Protein AF-A0A7W0LM47-F1 (afdb_monomer_lite)

Foldseek 3Di:
DAFPVGDDDDDDDDPPDWDADPPPRTTDDDPDDDDDDPPDPPPDDLDPVQWDFDPPDPRDTDGLPDQAGPPPRDGDDHDDD

Secondary structure (DSSP, 8-state):
-B-TT--B------TTPPPB-TTT-PBPB----PSSPSS-S---SS-GGGEEE-TTTT--EEETT-SB-TTT-PBPPPPP-

Structure (mmCIF, N/CA/C/O backbone):
data_AF-A0A7W0LM47-F1
#
_entry.id   AF-A0A7W0LM47-F1
#
loop_
_atom_site.group_PDB
_atom_site.id
_atom_site.type_symbol
_atom_site.label_atom_id
_atom_site.label_alt_id
_atom_site.label_comp_id
_atom_site.label_asym_id
_atom_site.label_entity_id
_atom_site.label_seq_id
_atom_site.pdbx_PDB_ins_code
_atom_site.Cartn_x
_atom_site.Cartn_y
_atom_site.Cartn_z
_atom_site.occupancy
_atom_site.B_iso_or_equiv
_atom_site.auth_seq_id
_atom_site.auth_comp_id
_atom_site.auth_asym_id
_atom_site.auth_atom_id
_atom_site.pdbx_PDB_model_num
ATOM 1 N N . MET A 1 1 ? -4.376 -1.259 10.506 1.00 92.44 1 MET A N 1
ATOM 2 C CA . MET A 1 1 ? -5.101 -0.662 11.647 1.00 92.44 1 MET A CA 1
ATOM 3 C C . MET A 1 1 ? -4.376 -1.049 12.921 1.00 92.44 1 MET A C 1
ATOM 5 O O . MET A 1 1 ? -3.800 -2.130 12.933 1.00 92.44 1 MET A O 1
ATOM 9 N N . ARG A 1 2 ? -4.374 -0.187 13.942 1.00 93.69 2 ARG A N 1
ATOM 10 C CA . ARG A 1 2 ? -3.636 -0.398 15.197 1.00 93.69 2 ARG A CA 1
ATOM 11 C C . ARG A 1 2 ? -4.495 -0.019 16.406 1.00 93.69 2 ARG A C 1
ATOM 13 O O . ARG A 1 2 ? -5.214 0.978 16.329 1.00 93.69 2 ARG A O 1
ATOM 20 N N . SER A 1 3 ? -4.460 -0.821 17.470 1.00 94.50 3 SER A N 1
ATOM 21 C CA . SER A 1 3 ? -5.105 -0.511 18.757 1.00 94.50 3 SER A CA 1
ATOM 22 C C . SER A 1 3 ? -4.142 0.244 19.686 1.00 94.50 3 SER A C 1
ATOM 24 O O . SER A 1 3 ? -2.946 0.346 19.406 1.00 94.50 3 SER A O 1
ATOM 26 N N . ARG A 1 4 ? -4.637 0.782 20.809 1.00 92.75 4 ARG A N 1
ATOM 27 C CA . ARG A 1 4 ? -3.776 1.465 21.798 1.00 92.75 4 ARG A CA 1
ATOM 28 C C . ARG A 1 4 ? -2.800 0.510 22.477 1.00 92.75 4 ARG A C 1
ATOM 30 O O . ARG A 1 4 ? -1.681 0.911 22.779 1.00 92.75 4 ARG A O 1
ATOM 37 N N . SER A 1 5 ? -3.207 -0.742 22.654 1.00 92.88 5 SER A N 1
ATOM 38 C CA . SER A 1 5 ? -2.377 -1.829 23.177 1.00 92.88 5 SER A CA 1
ATOM 39 C C . SER A 1 5 ? -1.434 -2.459 22.138 1.00 92.88 5 SER A C 1
ATOM 41 O O . SER A 1 5 ? -0.991 -3.591 22.313 1.00 92.88 5 SER A O 1
ATOM 43 N N . ASP A 1 6 ? -1.129 -1.744 21.053 1.00 91.69 6 ASP A N 1
ATOM 44 C CA . ASP A 1 6 ? -0.154 -2.140 20.030 1.00 91.69 6 ASP A CA 1
ATOM 45 C C . ASP A 1 6 ? -0.474 -3.441 19.269 1.00 91.69 6 ASP A C 1
ATOM 47 O O . ASP A 1 6 ? 0.405 -4.168 18.808 1.00 91.69 6 ASP A O 1
ATOM 51 N N . ARG A 1 7 ? -1.763 -3.754 19.122 1.00 92.69 7 ARG A N 1
ATOM 52 C CA . ARG A 1 7 ? -2.213 -4.839 18.243 1.00 92.69 7 ARG A CA 1
ATOM 53 C C . ARG A 1 7 ? -2.435 -4.300 16.842 1.00 92.69 7 ARG A C 1
ATOM 55 O O . ARG A 1 7 ? -3.066 -3.254 16.682 1.00 92.69 7 ARG A O 1
ATOM 62 N N . GLU A 1 8 ? -1.968 -5.025 15.829 1.00 93.56 8 GLU A N 1
ATOM 63 C CA . GLU A 1 8 ? -2.057 -4.610 14.426 1.00 93.56 8 GLU A CA 1
ATOM 64 C C . GLU A 1 8 ? -2.819 -5.610 13.552 1.00 93.56 8 GLU A C 1
ATOM 66 O O . GLU A 1 8 ? -2.749 -6.824 13.739 1.00 93.56 8 GLU A O 1
ATOM 71 N N . LEU A 1 9 ? -3.547 -5.081 12.565 1.00 91.44 9 LEU A N 1
ATOM 72 C CA . LEU A 1 9 ? -4.299 -5.866 11.586 1.00 91.44 9 LEU A CA 1
ATOM 73 C C . LEU A 1 9 ? -4.329 -5.166 10.220 1.00 91.44 9 LEU A C 1
ATOM 75 O O . LEU A 1 9 ? -4.603 -3.963 10.134 1.00 91.44 9 LEU A O 1
ATOM 79 N N . ILE A 1 10 ? -4.107 -5.923 9.144 1.00 90.94 10 ILE A N 1
ATOM 80 C CA . ILE A 1 10 ? -4.261 -5.463 7.756 1.00 90.94 10 ILE A CA 1
ATOM 81 C C . ILE A 1 10 ? -5.519 -6.103 7.170 1.00 90.94 10 ILE A C 1
ATOM 83 O O . ILE A 1 10 ? -5.637 -7.325 7.122 1.00 90.94 10 ILE A O 1
ATOM 87 N N . ARG A 1 11 ? -6.471 -5.269 6.743 1.00 89.44 11 ARG A N 1
ATOM 88 C CA . ARG A 1 11 ? -7.722 -5.692 6.107 1.00 89.44 11 ARG A CA 1
ATOM 89 C C . ARG A 1 11 ? -8.321 -4.540 5.308 1.00 89.44 11 ARG A C 1
ATOM 91 O O . ARG A 1 11 ? -8.026 -3.377 5.584 1.00 89.44 11 ARG A O 1
ATOM 98 N N . GLU A 1 12 ? -9.193 -4.870 4.366 1.00 88.62 12 GLU A N 1
ATOM 99 C CA . GLU A 1 12 ? -10.143 -3.921 3.792 1.00 88.62 12 GLU A CA 1
ATOM 100 C C . GLU A 1 12 ? -11.037 -3.298 4.872 1.00 88.62 12 GLU A C 1
ATOM 102 O O . GLU A 1 12 ? -11.466 -3.967 5.816 1.00 88.62 12 GLU A O 1
ATOM 107 N N . VAL A 1 13 ? -11.302 -2.001 4.721 1.00 89.56 13 VAL A N 1
ATOM 108 C CA . VAL A 1 13 ? -12.051 -1.194 5.684 1.00 89.56 13 VAL A CA 1
ATOM 109 C C . VAL A 1 13 ? -13.307 -0.657 5.009 1.00 89.56 13 VAL A C 1
ATOM 111 O O . VAL A 1 13 ? -13.227 0.127 4.066 1.00 89.56 13 VAL A O 1
ATOM 114 N N . GLU A 1 14 ? -14.467 -1.054 5.520 1.00 91.50 14 GLU A N 1
ATOM 115 C CA . GLU A 1 14 ? -15.756 -0.435 5.196 1.00 91.50 14 GLU A CA 1
ATOM 116 C C . GLU A 1 14 ? -15.833 1.010 5.741 1.00 91.50 14 GLU A C 1
ATOM 118 O O . GLU A 1 14 ? -15.564 1.225 6.931 1.00 91.50 14 GLU A O 1
ATOM 123 N N . PRO A 1 15 ? -16.224 2.007 4.921 1.00 89.06 15 PRO A N 1
ATOM 124 C CA . PRO A 1 15 ? -16.400 3.385 5.375 1.00 89.06 15 PRO A CA 1
ATOM 125 C C . PRO A 1 15 ? -17.413 3.502 6.523 1.00 89.06 15 PRO A C 1
ATOM 127 O O . PRO A 1 15 ? -18.518 2.976 6.442 1.00 89.06 15 PRO A O 1
ATOM 130 N N . GLY A 1 16 ? -17.043 4.216 7.589 1.00 91.06 16 GLY A N 1
ATOM 131 C CA . GLY A 1 16 ? -17.918 4.478 8.741 1.00 91.06 16 GLY A CA 1
ATOM 132 C C . GLY A 1 16 ? -18.058 3.326 9.743 1.00 91.06 16 GLY A C 1
ATOM 133 O O . GLY A 1 16 ? -18.697 3.504 10.777 1.00 91.06 16 GLY A O 1
ATOM 134 N N . LYS A 1 17 ? -17.450 2.162 9.486 1.00 95.62 17 LYS A N 1
ATOM 135 C CA . LYS A 1 17 ? -17.467 1.029 10.416 1.00 95.62 17 LYS A CA 1
ATOM 136 C C . LYS A 1 17 ? -16.395 1.185 11.493 1.00 95.62 17 LYS A C 1
ATOM 138 O O . LYS A 1 17 ? -15.224 1.391 11.180 1.00 95.62 17 LYS A O 1
ATOM 143 N N . VAL A 1 18 ? -16.796 1.042 12.756 1.00 95.62 18 VAL A N 1
ATOM 144 C CA . VAL A 1 18 ? -15.874 0.968 13.897 1.00 95.62 18 VAL A CA 1
ATOM 145 C C . VAL A 1 18 ? -15.410 -0.477 14.052 1.00 95.62 18 VAL A C 1
ATOM 147 O O . VAL A 1 18 ? -16.226 -1.396 14.131 1.00 95.62 18 VAL 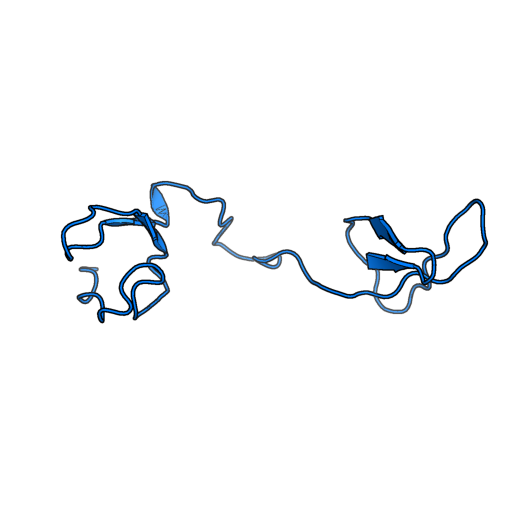A O 1
ATOM 150 N N . TYR A 1 19 ? -14.096 -0.680 14.070 1.00 95.25 19 TYR A N 1
ATOM 151 C CA . TYR A 1 19 ? -13.480 -1.988 14.279 1.00 95.25 19 TYR A CA 1
ATOM 152 C C . TYR A 1 19 ? -12.956 -2.054 15.703 1.00 95.25 19 TYR A C 1
ATOM 154 O O . TYR A 1 19 ? -12.279 -1.129 16.143 1.00 95.25 19 TYR A O 1
ATOM 162 N N . VAL A 1 20 ? -13.240 -3.152 16.397 1.00 96.38 20 VAL A N 1
ATOM 163 C CA . VAL A 1 20 ? -12.810 -3.367 17.780 1.00 96.38 20 VAL A CA 1
ATOM 164 C C . VAL A 1 20 ? -12.010 -4.655 17.908 1.00 96.38 20 VAL A C 1
ATOM 166 O O . VAL A 1 20 ? -12.272 -5.635 17.203 1.00 96.38 20 VAL A O 1
ATOM 169 N N . ASP A 1 21 ? -11.025 -4.649 18.797 1.00 94.44 21 ASP A N 1
ATOM 170 C CA . ASP A 1 21 ? -10.330 -5.853 19.231 1.00 94.44 21 ASP A CA 1
ATOM 171 C C . ASP A 1 21 ? -11.295 -6.757 20.000 1.00 94.44 21 ASP A C 1
ATOM 173 O O . ASP A 1 21 ? -12.032 -6.310 20.877 1.00 94.44 21 ASP A O 1
ATOM 177 N N . LYS A 1 22 ? -11.319 -8.042 19.641 1.00 92.25 22 LYS A N 1
ATOM 178 C CA . LYS A 1 22 ? -12.272 -9.002 20.207 1.00 92.25 22 LYS A CA 1
ATOM 179 C C . LYS A 1 22 ? -12.035 -9.254 21.698 1.00 92.25 22 LYS A C 1
ATOM 181 O O . LYS A 1 22 ? -12.999 -9.515 22.413 1.00 92.25 22 LYS A O 1
ATOM 186 N N . ASP A 1 23 ? -10.784 -9.227 22.146 1.00 93.06 23 ASP A N 1
ATOM 187 C CA . ASP A 1 23 ? -10.434 -9.600 23.514 1.00 93.06 23 ASP A CA 1
ATOM 188 C C . ASP A 1 23 ? -10.478 -8.390 24.452 1.00 93.06 23 ASP A C 1
ATOM 190 O O . ASP A 1 23 ? -10.919 -8.516 25.591 1.00 93.06 23 ASP A O 1
ATOM 194 N N . SER A 1 24 ? -10.020 -7.221 23.990 1.00 94.50 24 SER A N 1
ATOM 195 C CA . SER A 1 24 ? -9.943 -6.004 24.805 1.00 94.50 24 SER A CA 1
ATOM 196 C C . SER A 1 24 ? -11.111 -5.038 24.598 1.00 94.50 24 SER A C 1
ATOM 198 O O . SER A 1 24 ? -11.343 -4.181 25.449 1.00 94.50 24 SER A O 1
ATOM 200 N N . GLY A 1 25 ? -11.841 -5.142 23.484 1.00 95.69 25 GLY A N 1
ATOM 201 C CA . GLY A 1 25 ? -12.875 -4.180 23.093 1.00 95.69 25 GLY A CA 1
ATOM 202 C C . GLY A 1 25 ? -12.326 -2.832 22.611 1.00 95.69 25 GLY 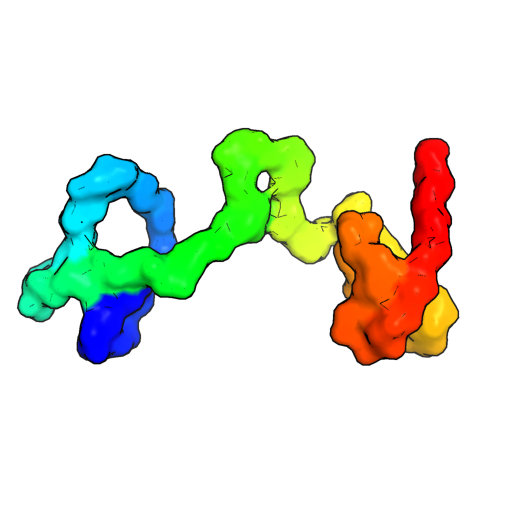A C 1
ATOM 203 O O . GLY A 1 25 ? -13.106 -1.920 22.344 1.00 95.69 25 GLY A O 1
ATOM 204 N N . GLU A 1 26 ? -11.004 -2.678 22.498 1.00 96.56 26 GLU A N 1
ATOM 205 C CA . GLU A 1 26 ? -10.382 -1.432 22.047 1.00 96.56 26 GLU A CA 1
ATOM 206 C C . GLU A 1 26 ? -10.704 -1.131 20.587 1.00 96.56 26 GLU A C 1
ATOM 208 O O . GLU A 1 26 ? -10.604 -2.004 19.725 1.00 96.56 26 GLU A O 1
ATOM 213 N N . GLU A 1 27 ? -10.992 0.133 20.287 1.00 96.94 27 GLU A N 1
ATOM 214 C CA . GLU A 1 27 ? -11.132 0.584 18.908 1.00 96.94 27 GLU A CA 1
ATOM 215 C C . GLU A 1 27 ? -9.789 0.550 18.170 1.00 96.94 27 GLU A C 1
ATOM 217 O O . GLU A 1 27 ? -8.759 1.049 18.635 1.00 96.94 27 GLU A O 1
ATOM 222 N N . PHE A 1 28 ? -9.825 -0.011 16.969 1.00 96.69 28 PHE A N 1
ATOM 223 C CA . PHE A 1 28 ? -8.737 0.047 16.014 1.00 96.69 28 PHE A CA 1
ATOM 224 C C . PHE A 1 28 ? -8.779 1.362 15.237 1.00 96.69 28 PHE A C 1
ATOM 226 O O . PHE A 1 28 ? -9.789 1.713 14.627 1.00 96.69 28 PHE A O 1
ATOM 233 N N . GLN A 1 29 ? -7.635 2.038 15.156 1.00 94.88 29 GLN A N 1
ATOM 234 C CA . GLN A 1 29 ? -7.459 3.209 14.307 1.00 94.88 29 GLN A CA 1
ATOM 235 C C . GLN A 1 29 ? -6.808 2.823 12.971 1.00 94.88 29 GLN A C 1
ATOM 237 O O . GLN A 1 29 ? -5.851 2.041 12.910 1.00 94.88 29 GLN A O 1
ATOM 242 N N . VAL A 1 30 ? -7.294 3.397 11.869 1.00 93.31 30 VAL A N 1
ATOM 243 C CA . VAL A 1 30 ? -6.612 3.308 10.571 1.00 93.31 30 VAL A CA 1
ATOM 244 C C . VAL A 1 30 ? -5.370 4.198 10.615 1.00 93.31 30 VAL A C 1
ATOM 246 O O . VAL A 1 30 ? -5.469 5.418 10.570 1.00 93.31 30 VAL A O 1
ATOM 249 N N . VAL A 1 31 ? -4.197 3.574 10.716 1.00 93.81 31 VAL A N 1
ATOM 250 C CA . VAL A 1 31 ? -2.893 4.263 10.793 1.00 93.81 31 VAL A CA 1
ATOM 251 C C . VAL A 1 31 ? -2.136 4.295 9.464 1.00 93.81 31 VAL A C 1
ATOM 253 O O . VAL A 1 31 ? -1.100 4.937 9.352 1.00 93.81 31 VAL A O 1
ATOM 256 N N . GLY A 1 32 ? -2.636 3.600 8.445 1.00 88.81 32 GLY A N 1
ATOM 257 C CA . GLY A 1 32 ? -1.976 3.492 7.151 1.00 88.81 32 GLY A CA 1
ATOM 258 C C . GLY A 1 32 ? -2.858 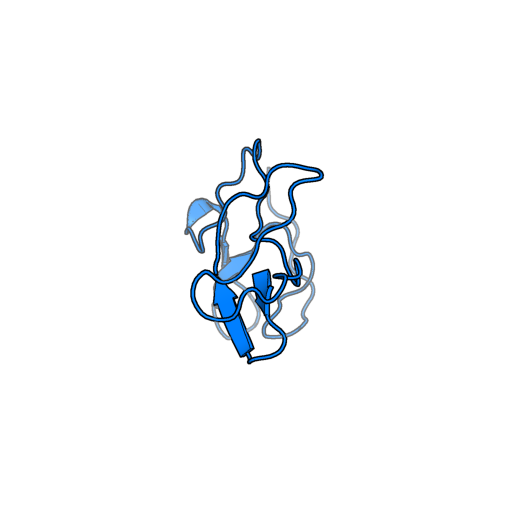2.801 6.125 1.00 88.81 32 GLY A C 1
ATOM 259 O O . GLY A 1 32 ? -3.915 2.255 6.456 1.00 88.81 32 GLY A O 1
ATOM 260 N N . LYS A 1 33 ? -2.411 2.835 4.871 1.00 84.00 33 LYS A N 1
ATOM 261 C CA . LYS A 1 33 ? -3.109 2.239 3.737 1.00 84.00 33 LYS A CA 1
ATOM 262 C C . LYS A 1 33 ? -2.115 1.470 2.882 1.00 84.00 33 LYS A C 1
ATOM 264 O O . LYS A 1 33 ? -1.040 1.987 2.590 1.00 84.00 33 LYS A O 1
ATOM 269 N N . VAL A 1 34 ? -2.483 0.255 2.485 1.00 78.00 34 VAL A N 1
ATOM 270 C CA . VAL A 1 34 ? -1.712 -0.486 1.487 1.00 78.00 34 VAL A CA 1
ATOM 271 C C . VAL A 1 34 ? -1.978 0.171 0.140 1.00 78.00 34 VAL A C 1
ATOM 273 O O . VAL A 1 34 ? -3.131 0.352 -0.250 1.00 78.00 34 VAL A O 1
ATOM 276 N N . LEU A 1 35 ? -0.904 0.596 -0.514 1.00 73.62 35 LEU A N 1
ATOM 277 C CA . LEU A 1 35 ? -0.922 1.063 -1.891 1.00 73.62 35 LEU A CA 1
ATOM 278 C C . LEU A 1 35 ? -0.391 -0.069 -2.778 1.00 73.62 35 LEU A C 1
ATOM 280 O O . LEU A 1 35 ? 0.461 -0.829 -2.314 1.00 73.62 35 LEU A O 1
ATOM 284 N N . PRO A 1 36 ? -0.856 -0.177 -4.030 1.00 67.56 36 PRO A N 1
ATOM 285 C CA . PRO A 1 36 ? -1.796 0.713 -4.714 1.00 67.56 36 PRO A CA 1
ATOM 286 C C . PRO A 1 36 ? -3.259 0.458 -4.310 1.00 67.56 36 PRO A C 1
ATOM 288 O O . PRO A 1 36 ? -3.598 -0.568 -3.732 1.00 67.56 36 PRO A O 1
ATOM 291 N N . LEU A 1 37 ? -4.142 1.422 -4.580 1.00 62.84 37 LEU A N 1
ATOM 292 C CA . LEU A 1 37 ? -5.567 1.327 -4.241 1.00 62.84 37 LEU A CA 1
ATOM 293 C C . LEU A 1 37 ? -6.381 0.841 -5.423 1.00 62.84 37 LEU A C 1
ATOM 295 O O . LEU A 1 37 ? -6.288 1.420 -6.501 1.00 62.84 37 LEU A O 1
ATOM 299 N N . ALA A 1 38 ? -7.222 -0.166 -5.205 1.00 61.50 38 ALA A N 1
ATOM 300 C CA . ALA A 1 38 ? -8.161 -0.612 -6.220 1.00 61.50 38 ALA A CA 1
ATOM 301 C C . ALA A 1 38 ? -9.197 0.489 -6.563 1.00 61.50 38 ALA A C 1
ATOM 303 O O . ALA A 1 38 ? -9.636 1.208 -5.658 1.00 61.50 38 ALA A O 1
ATOM 304 N N . PRO A 1 39 ? -9.637 0.597 -7.833 1.00 61.75 39 PRO A N 1
ATOM 305 C CA . PRO A 1 39 ? -9.096 -0.089 -9.003 1.00 61.75 39 PRO A CA 1
ATOM 306 C C . PRO A 1 39 ? -7.867 0.663 -9.537 1.00 61.75 39 PRO A C 1
ATOM 308 O O . PRO A 1 39 ? -7.965 1.787 -10.024 1.00 61.75 39 PRO A O 1
ATOM 311 N N . SER A 1 40 ? -6.701 0.033 -9.457 1.00 56.16 40 SER A N 1
ATOM 312 C CA . SER A 1 40 ? -5.463 0.525 -10.053 1.00 56.16 40 SER A CA 1
ATOM 313 C C . SER A 1 40 ? -5.028 -0.493 -11.098 1.00 56.16 40 SER A C 1
ATOM 315 O O . SER A 1 40 ? -4.956 -1.675 -10.792 1.00 56.16 40 SER A O 1
ATOM 317 N N . ASN A 1 41 ? -4.710 -0.047 -12.318 1.00 55.12 41 ASN A N 1
ATOM 318 C CA . ASN A 1 41 ? -4.063 -0.902 -13.333 1.00 55.12 41 ASN A CA 1
ATOM 319 C C . ASN A 1 41 ? -2.639 -1.320 -12.923 1.00 55.12 41 ASN A C 1
ATOM 321 O O . ASN A 1 41 ? -1.999 -2.131 -13.583 1.00 55.12 41 ASN A O 1
ATOM 325 N N . SER A 1 42 ? -2.119 -0.690 -11.873 1.00 52.25 42 SER A N 1
ATOM 326 C CA . SER A 1 42 ? -0.837 -0.976 -11.265 1.00 52.25 42 SER A CA 1
ATOM 327 C C . SER A 1 42 ? -1.089 -1.864 -10.049 1.00 52.25 42 SER A C 1
ATOM 329 O O . SER A 1 42 ? -1.682 -1.382 -9.085 1.00 52.25 42 SER A O 1
ATOM 331 N N . ASP A 1 43 ? -0.669 -3.130 -10.094 1.00 52.97 43 ASP A N 1
ATOM 332 C CA . ASP A 1 43 ? -0.735 -4.071 -8.960 1.00 52.97 43 ASP A CA 1
ATOM 333 C C . ASP A 1 43 ? 0.435 -3.896 -7.977 1.00 52.97 43 ASP A C 1
ATOM 335 O O . ASP A 1 43 ? 0.458 -4.561 -6.949 1.00 52.97 43 ASP A O 1
ATOM 339 N N . LEU A 1 44 ? 1.424 -3.049 -8.312 1.00 58.16 44 LEU A N 1
ATOM 340 C CA . LEU A 1 44 ? 2.709 -2.827 -7.620 1.00 58.16 44 LEU A CA 1
ATOM 341 C C . LEU A 1 44 ? 3.046 -3.813 -6.480 1.00 58.16 44 LEU A C 1
ATOM 343 O O . LEU A 1 44 ? 3.212 -3.395 -5.330 1.00 58.16 44 LEU A O 1
ATOM 347 N N . PRO A 1 45 ? 3.334 -5.095 -6.778 1.00 57.56 45 PRO A N 1
ATOM 348 C CA . PRO A 1 45 ? 4.475 -5.706 -6.134 1.00 57.56 45 PRO A CA 1
ATOM 349 C C . PRO A 1 45 ? 5.729 -5.027 -6.698 1.00 57.56 45 PRO A C 1
ATOM 351 O O . PRO A 1 45 ? 5.701 -4.417 -7.774 1.00 57.56 45 PRO A O 1
ATOM 354 N N . TRP A 1 46 ? 6.857 -5.219 -6.025 1.00 65.00 46 TRP A N 1
ATOM 355 C CA . TRP A 1 46 ? 8.194 -5.136 -6.619 1.00 65.00 46 TRP A CA 1
ATOM 356 C C . TRP A 1 46 ? 8.336 -6.152 -7.773 1.00 65.00 46 TRP A C 1
ATOM 358 O O . TRP A 1 46 ? 9.066 -7.134 -7.697 1.00 65.00 46 TRP A O 1
ATOM 368 N N . SER A 1 47 ? 7.564 -5.934 -8.828 1.00 74.50 47 SER A N 1
ATOM 369 C CA . SER A 1 47 ? 7.442 -6.733 -10.036 1.00 74.50 47 SER A CA 1
ATOM 370 C C . SER A 1 47 ? 8.350 -6.124 -11.087 1.00 74.50 47 SER A C 1
ATOM 372 O O . SER A 1 47 ? 8.498 -4.901 -11.175 1.00 74.50 47 SER A O 1
ATOM 374 N N . VAL A 1 48 ? 9.003 -6.980 -11.863 1.00 79.69 48 VAL A N 1
ATOM 375 C CA . VAL A 1 48 ? 10.056 -6.565 -12.796 1.00 79.69 48 VAL A CA 1
ATOM 376 C C . VAL A 1 48 ? 9.510 -5.573 -13.830 1.00 79.69 48 VAL A C 1
ATOM 378 O O . VAL A 1 48 ? 10.190 -4.618 -14.196 1.00 79.69 48 VAL A O 1
ATOM 381 N N . GLU A 1 49 ? 8.252 -5.733 -14.231 1.00 82.88 49 GLU A N 1
ATOM 382 C CA . GLU A 1 49 ? 7.550 -4.903 -15.207 1.00 82.88 49 GLU A CA 1
ATOM 383 C C . GLU A 1 49 ? 7.381 -3.449 -14.740 1.00 82.88 49 GLU A C 1
ATOM 385 O O . GLU A 1 49 ? 7.381 -2.536 -15.570 1.00 82.88 49 GLU A O 1
ATOM 390 N N . ASN A 1 50 ? 7.301 -3.213 -13.427 1.00 83.56 50 ASN A N 1
ATOM 391 C CA . ASN A 1 50 ? 7.115 -1.889 -12.824 1.00 83.56 50 ASN A CA 1
ATOM 392 C C . ASN A 1 50 ? 8.424 -1.247 -12.339 1.00 83.56 50 ASN A C 1
ATOM 394 O O . ASN A 1 50 ? 8.425 -0.119 -11.837 1.00 83.56 50 ASN A O 1
ATOM 398 N N . LEU A 1 51 ? 9.547 -1.942 -12.521 1.00 87.44 51 LEU A N 1
ATOM 399 C CA . LEU A 1 51 ? 10.859 -1.510 -12.067 1.00 87.44 51 LEU A CA 1
ATOM 400 C C . LEU A 1 51 ? 11.766 -1.171 -13.251 1.00 87.44 51 LEU A C 1
ATOM 402 O O . LEU A 1 51 ? 11.640 -1.684 -14.363 1.00 87.44 51 LEU A O 1
ATOM 406 N N . ARG A 1 52 ? 12.705 -0.268 -13.006 1.00 87.75 52 ARG A N 1
ATOM 407 C CA . ARG A 1 52 ? 13.783 0.079 -13.930 1.00 87.75 52 ARG A CA 1
ATOM 408 C C . ARG A 1 52 ? 15.111 0.053 -13.203 1.00 87.75 52 ARG A C 1
ATOM 410 O O . ARG A 1 52 ? 15.172 0.241 -11.990 1.00 87.75 52 ARG A O 1
ATOM 417 N N . LEU A 1 53 ? 16.182 -0.155 -13.955 1.00 89.06 53 LEU A N 1
ATOM 418 C CA . LEU A 1 53 ? 17.523 -0.112 -13.396 1.00 89.06 53 LEU A CA 1
ATOM 419 C C . LEU A 1 53 ? 17.970 1.330 -13.184 1.00 89.06 53 LEU A C 1
ATOM 421 O O . LEU A 1 53 ? 17.881 2.175 -14.077 1.00 89.06 53 LEU A O 1
ATOM 425 N N . CYS A 1 54 ? 18.522 1.589 -12.006 1.00 87.50 54 CYS A N 1
ATOM 426 C CA . CYS A 1 54 ? 19.280 2.798 -11.763 1.00 87.50 54 CYS A CA 1
ATOM 427 C C . CYS A 1 54 ? 20.621 2.752 -12.514 1.00 87.50 54 CYS A C 1
ATOM 429 O O 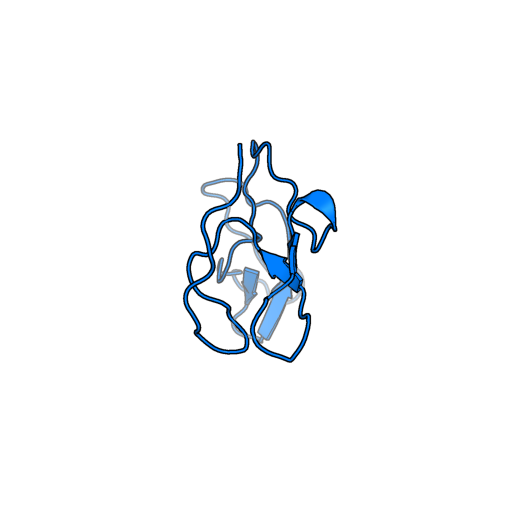. CYS A 1 54 ? 21.408 1.819 -12.349 1.00 87.50 54 CYS A O 1
ATOM 431 N N . GLY A 1 55 ? 20.902 3.789 -13.309 1.00 77.00 55 GLY A N 1
ATOM 432 C CA . GLY A 1 55 ? 22.172 3.949 -14.027 1.00 77.00 55 GLY A CA 1
ATOM 433 C C . GLY A 1 55 ? 23.328 4.491 -13.170 1.00 77.00 55 GLY A C 1
ATOM 434 O O . GLY A 1 55 ? 24.471 4.494 -13.620 1.00 77.00 55 GLY A O 1
ATOM 435 N N . CYS A 1 56 ? 23.062 4.959 -11.941 1.00 68.81 56 CYS A N 1
ATOM 436 C CA . CYS A 1 56 ? 24.103 5.311 -10.969 1.00 68.81 56 CYS A CA 1
ATOM 437 C C . CYS A 1 56 ? 24.615 3.989 -10.358 1.00 68.81 56 CYS A C 1
ATOM 439 O O . CYS A 1 56 ? 23.870 3.364 -9.622 1.00 68.81 56 CYS A O 1
ATOM 441 N N . SER A 1 57 ? 25.801 3.514 -10.762 1.00 58.09 57 SER A N 1
ATOM 442 C CA . SER A 1 57 ? 26.718 2.521 -10.133 1.00 58.09 57 SER A CA 1
ATOM 443 C C . SER A 1 57 ? 26.225 1.222 -9.446 1.00 58.09 57 SER A C 1
ATOM 445 O O . SER A 1 57 ? 26.964 0.245 -9.454 1.00 58.09 57 SER A O 1
ATOM 447 N N . LEU A 1 58 ? 25.030 1.146 -8.871 1.00 64.38 58 LEU A N 1
ATOM 448 C CA . LEU A 1 58 ? 24.546 0.043 -8.045 1.00 64.38 58 LEU A CA 1
ATOM 449 C C . LEU A 1 58 ? 23.531 -0.872 -8.748 1.00 64.38 58 LEU A C 1
ATOM 451 O O . LEU A 1 58 ? 23.092 -1.830 -8.120 1.00 64.38 58 LEU A O 1
ATOM 455 N N . ARG A 1 59 ? 23.133 -0.594 -10.005 1.00 72.75 59 ARG A N 1
ATOM 456 C CA . ARG A 1 59 ? 22.129 -1.371 -10.779 1.00 72.75 59 ARG A CA 1
ATOM 457 C C . ARG A 1 59 ? 20.897 -1.780 -9.948 1.00 72.75 59 ARG A C 1
ATOM 459 O O . ARG A 1 59 ? 20.343 -2.858 -10.133 1.00 72.75 59 ARG A O 1
ATOM 466 N N . GLN A 1 60 ? 20.490 -0.927 -9.009 1.00 84.75 60 GLN A N 1
ATOM 467 C CA . GLN A 1 60 ? 19.346 -1.198 -8.140 1.00 84.75 60 GLN A CA 1
ATOM 468 C C . GLN A 1 60 ? 18.054 -1.063 -8.937 1.00 84.75 60 GLN A C 1
ATOM 470 O O . GLN A 1 60 ? 17.974 -0.248 -9.863 1.00 84.75 60 GLN A O 1
ATOM 475 N N . LEU A 1 61 ? 17.052 -1.851 -8.562 1.00 88.19 61 LEU A N 1
ATOM 476 C CA . LEU A 1 61 ? 15.710 -1.726 -9.105 1.00 88.19 61 LEU A CA 1
ATOM 477 C C . LEU A 1 61 ? 14.996 -0.570 -8.408 1.00 88.19 61 LEU A C 1
ATOM 479 O O . LEU A 1 61 ? 14.977 -0.490 -7.185 1.00 88.19 61 LEU A O 1
ATOM 483 N N . VAL A 1 62 ? 14.417 0.323 -9.201 1.00 88.50 62 VAL A N 1
ATOM 484 C CA . VAL A 1 62 ? 13.644 1.470 -8.722 1.00 88.50 62 VAL A CA 1
ATOM 485 C C . VAL A 1 62 ? 12.310 1.554 -9.452 1.00 88.50 62 VAL A C 1
ATOM 487 O O . VAL A 1 62 ? 12.261 1.227 -10.642 1.00 88.50 62 VAL A O 1
ATOM 490 N N . PRO A 1 63 ? 11.240 2.013 -8.783 1.00 87.38 63 PRO A N 1
ATOM 491 C CA . PRO A 1 63 ? 9.946 2.214 -9.422 1.00 87.38 63 PRO A CA 1
ATOM 492 C C . PRO A 1 63 ? 10.028 3.147 -10.640 1.00 87.38 63 PRO A C 1
ATOM 494 O O . PRO A 1 63 ? 10.744 4.156 -10.640 1.00 87.38 63 PRO A O 1
ATOM 497 N N . LYS A 1 64 ? 9.318 2.789 -11.715 1.00 86.44 64 LYS A N 1
ATOM 498 C CA . LYS A 1 64 ? 9.271 3.576 -12.962 1.00 86.44 64 LYS A CA 1
ATOM 499 C C . LYS A 1 64 ? 8.570 4.932 -12.799 1.00 86.44 64 LYS A C 1
ATOM 501 O O . LYS A 1 64 ? 8.858 5.841 -13.572 1.00 86.44 64 LYS A O 1
ATOM 506 N N . ASP A 1 65 ? 7.691 5.065 -11.810 1.00 84.00 65 ASP A N 1
ATOM 507 C CA . ASP A 1 65 ? 6.878 6.249 -11.501 1.00 84.00 65 ASP A CA 1
ATOM 508 C C . ASP A 1 65 ? 7.600 7.301 -10.639 1.00 84.00 65 ASP A C 1
ATOM 510 O O . ASP A 1 65 ? 7.135 8.436 -10.529 1.00 84.00 65 ASP A O 1
ATOM 514 N N . LEU A 1 66 ? 8.763 6.970 -10.071 1.00 85.06 66 LEU A N 1
ATOM 515 C CA . LEU A 1 66 ? 9.591 7.924 -9.335 1.00 85.06 66 LEU A CA 1
ATOM 516 C C . LEU A 1 66 ? 10.591 8.626 -10.254 1.00 85.06 66 LEU A C 1
ATOM 518 O O . LEU A 1 66 ? 11.333 7.988 -11.004 1.00 85.06 66 LEU A O 1
ATOM 522 N N . ASN A 1 67 ? 10.663 9.953 -10.148 1.00 87.88 67 ASN A N 1
ATOM 523 C CA . ASN A 1 67 ? 11.619 10.771 -10.902 1.00 87.88 67 ASN A CA 1
ATOM 524 C C . ASN A 1 67 ? 13.039 10.725 -10.322 1.00 87.88 67 ASN A C 1
ATOM 526 O O . ASN A 1 67 ? 14.000 10.872 -11.076 1.00 87.88 67 ASN A O 1
ATOM 530 N N . ASP A 1 68 ? 13.173 10.484 -9.019 1.00 89.94 68 ASP A N 1
ATOM 531 C CA . ASP A 1 68 ? 14.449 10.416 -8.310 1.00 89.94 68 ASP A CA 1
ATOM 532 C C . ASP A 1 68 ? 14.648 9.020 -7.709 1.00 89.94 68 ASP A C 1
ATOM 534 O O . ASP A 1 68 ? 13.718 8.400 -7.192 1.00 89.94 68 ASP A O 1
ATOM 538 N N . CYS A 1 69 ? 15.870 8.495 -7.799 1.00 88.69 69 CYS A N 1
ATOM 539 C CA . CYS A 1 69 ? 16.207 7.176 -7.270 1.00 88.69 69 CYS A CA 1
ATOM 540 C C . CYS A 1 69 ? 16.169 7.176 -5.734 1.00 88.69 69 CYS A C 1
ATOM 542 O O . CYS A 1 69 ? 16.951 7.882 -5.108 1.00 88.69 69 CYS A O 1
ATOM 544 N N . MET A 1 70 ? 15.360 6.313 -5.113 1.00 86.44 70 MET A N 1
ATOM 545 C CA . MET A 1 70 ? 15.269 6.217 -3.644 1.00 86.44 70 MET A CA 1
ATOM 546 C C . MET A 1 70 ? 16.552 5.725 -2.944 1.00 86.44 70 MET A C 1
ATOM 548 O O . MET A 1 70 ? 16.655 5.826 -1.726 1.00 86.44 70 MET A O 1
ATOM 552 N N . HIS A 1 71 ? 17.529 5.194 -3.690 1.00 87.06 71 HIS A N 1
ATOM 553 C CA . HIS A 1 71 ? 18.799 4.707 -3.135 1.00 87.06 71 HIS A CA 1
ATOM 554 C C . HIS A 1 71 ? 19.939 5.728 -3.220 1.00 87.06 71 HIS A C 1
ATOM 556 O O . HIS A 1 71 ? 20.764 5.788 -2.316 1.00 87.06 71 HIS A O 1
ATOM 562 N N . CYS A 1 72 ? 20.026 6.493 -4.317 1.00 90.56 72 CYS A N 1
ATOM 563 C CA . CYS A 1 72 ? 21.133 7.436 -4.554 1.00 90.56 72 CYS A CA 1
ATOM 564 C C . CYS A 1 72 ? 20.683 8.886 -4.771 1.00 90.56 72 CYS A C 1
ATOM 566 O O . CYS A 1 72 ? 21.517 9.739 -5.059 1.00 90.56 72 CYS A O 1
ATOM 568 N N . SER A 1 73 ? 19.377 9.162 -4.699 1.00 89.38 73 SER A N 1
ATOM 569 C CA . SER A 1 73 ? 18.737 10.473 -4.903 1.00 89.38 73 SER A CA 1
ATOM 570 C C . SER A 1 73 ? 19.026 11.142 -6.249 1.00 89.38 73 SER A C 1
ATOM 572 O O . SER A 1 73 ? 18.686 12.303 -6.462 1.00 89.38 73 SER A O 1
ATOM 574 N N . ARG A 1 74 ? 19.650 10.425 -7.190 1.00 88.06 74 ARG A N 1
ATOM 575 C CA . ARG A 1 74 ? 19.903 10.927 -8.536 1.00 88.06 74 ARG A CA 1
ATOM 576 C C . ARG A 1 74 ? 18.601 10.956 -9.323 1.00 88.06 74 ARG A C 1
ATOM 578 O O . ARG A 1 74 ? 17.866 9.965 -9.340 1.00 88.06 74 ARG A O 1
ATOM 585 N N . ARG A 1 75 ? 18.400 12.042 -10.065 1.00 89.62 75 ARG A N 1
ATOM 586 C CA . ARG A 1 75 ? 17.321 12.136 -11.040 1.00 89.62 75 ARG A CA 1
ATOM 587 C C . ARG A 1 75 ? 17.494 11.111 -12.153 1.00 89.62 75 ARG A C 1
ATOM 589 O O . ARG A 1 75 ? 18.558 10.998 -12.769 1.00 89.62 75 ARG A O 1
ATOM 596 N N . MET A 1 76 ? 16.436 10.361 -12.390 1.00 88.19 76 MET A N 1
ATOM 597 C CA . MET A 1 76 ? 16.399 9.276 -13.351 1.00 88.19 76 MET A CA 1
ATOM 598 C C . MET A 1 76 ? 16.078 9.805 -14.758 1.00 88.19 76 MET A C 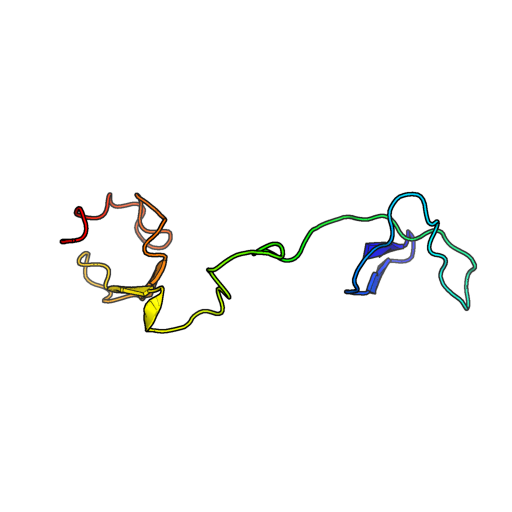1
ATOM 600 O O . MET A 1 76 ? 15.311 10.763 -14.889 1.00 88.19 76 MET A O 1
ATOM 604 N N . PRO A 1 77 ? 16.637 9.197 -15.823 1.00 88.12 77 PRO A N 1
ATOM 605 C CA . PRO A 1 77 ? 16.315 9.579 -17.195 1.00 88.12 77 PRO A CA 1
ATOM 606 C C . PRO A 1 77 ? 14.839 9.309 -17.511 1.00 88.12 77 PRO A C 1
ATOM 608 O O . PRO A 1 77 ? 14.194 8.474 -16.867 1.00 88.12 77 PRO A O 1
ATOM 611 N N . ALA A 1 78 ? 14.302 10.007 -18.510 1.00 87.25 78 ALA A N 1
ATOM 612 C CA . ALA A 1 78 ? 12.971 9.711 -19.026 1.00 87.25 78 ALA A CA 1
ATOM 613 C C . ALA A 1 78 ? 12.931 8.282 -19.589 1.00 87.25 78 ALA A C 1
ATOM 615 O O . ALA A 1 78 ? 13.912 7.808 -20.161 1.00 87.25 78 ALA A O 1
ATOM 616 N N . LEU A 1 79 ? 11.806 7.596 -19.399 1.00 83.44 79 LEU A N 1
ATOM 617 C CA . LEU A 1 79 ? 11.559 6.319 -20.059 1.00 83.44 79 LEU A CA 1
ATOM 618 C C . LEU A 1 79 ? 11.093 6.581 -21.490 1.00 83.44 79 LEU A C 1
ATOM 620 O O . LEU A 1 79 ? 10.302 7.496 -21.726 1.00 83.44 79 LEU A O 1
ATOM 624 N N . GLU A 1 80 ? 11.588 5.781 -22.428 1.00 79.88 80 GLU A N 1
ATOM 625 C CA . GLU A 1 80 ? 11.056 5.749 -23.789 1.00 79.88 80 GLU A CA 1
ATOM 626 C C . GLU A 1 80 ? 9.630 5.171 -23.760 1.00 79.88 80 GLU A C 1
ATOM 628 O O . GLU A 1 80 ? 9.309 4.358 -22.887 1.00 79.88 80 GLU A O 1
ATOM 633 N N . ARG A 1 81 ? 8.760 5.667 -24.649 1.00 63.06 81 ARG A N 1
ATOM 634 C CA . ARG A 1 81 ? 7.354 5.239 -24.739 1.00 63.06 81 ARG A CA 1
ATOM 635 C C . ARG A 1 81 ? 7.218 3.948 -25.526 1.00 63.06 81 ARG A C 1
ATOM 637 O O . ARG A 1 81 ? 7.937 3.817 -26.538 1.00 63.06 81 ARG A O 1
#

Radius of gyration: 18.67 Å; chains: 1; bounding box: 45×22×50 Å

pLDDT: mean 83.6, std 12.37, range [52.25, 96.94]

Sequence (81 aa):
MRSRSDRELIREVEPGKVYVDKDSGEEFQVVGKVLPLAPSNSDLPWSVENLRLCGCSLRQLVPKDLNDCMHCSRRMPALER

=== Feature glossary ===
Feature key, reading from the visual/contextual features back to the raw sequence:

Rendered structure images. Structure images are PyMOL renders from six orthogonal camera directions. Cartoon representation draws helices as coils and strands as arrows; sticks shows the backbone as bonds; surface shows the solvent-excluded envelope. Rainbow coloring maps sequence position to hue (blue→red, N→C); chain coloring assigns a distinct color per polypeptide.

Contact-map, Ramachandran, and PAE plots. Three diagnostic plots accompany the record. The Cα contact map visualizes the tertiary structure as a 2D adjacency matrix (8 Å cu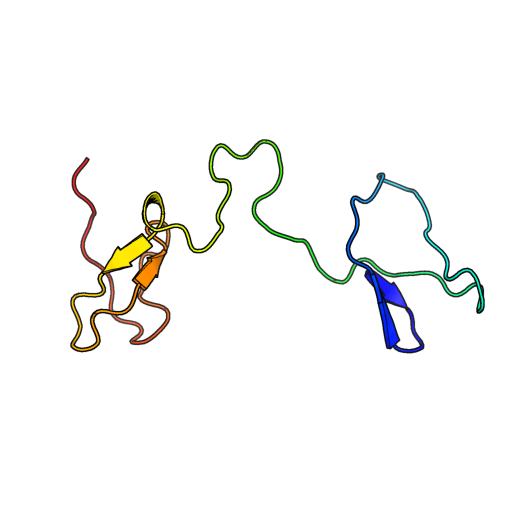toff, sequence-local contacts suppressed). The Ramachandran plot shows the distribution of backbone (φ, ψ) torsions, with points in the α and β basins reflecting secondary structure content. The PAE plot shows AlphaFold's inter-residue confidence as a color matrix.

InterPro / GO / CATH / organism. The annotation block draws on four external resources. InterPro: which protein families and domains the sequence belongs to. GO: standardized terms for what the protein does, what process it participates in, and where in the cell it acts. CATH: which structural fold it has in the CATH hierarchy. Organism: the species of origin.

Nearest PDB structures. Structural nearest neighbors (via Foldseek easy-search vs the PDB). Reported per hit: target PDB id, E-value, and alignment TM-score. A TM-score above ~0.5 is the conventional threshold for 'same fold'.

Predicted aligned error. Predicted aligned error is AlphaFold's pairwise confidence. Unlike pLDDT (per-residue), PAE is per-residue-pair and captures whether two parts of the structure are correctly placed relative to each other. Units are ångströms of expected positional error.

Solvent-accessible surface area. SASA measures how much of the protein is reachable by solvent. It is computed by rolling a water-sized probe over the atomic surface and summing the exposed area (Å²). Per-residue SASA distinguishes core (buried, low SASA) from surface (exposed, high SASA) residues; total SASA is a whole-molecule size measure.

B-factor. Crystallographic B-factors measure how much each atom's electron density is smeared out, in Å². They rise in mobile loops and surface residues and fall in the buried interior. In AlphaFold models this column is repurposed to hold pLDDT instead.

pLDDT. For AlphaFold models, the B-factor field carries pLDDT — the model's own estimate of local accuracy on a 0–100 scale. Regions with pLDDT<50 should be treated as essentially unmodeled; they often correspond to intrinsically disordered segments.

Backbone torsions (φ/ψ). φ (phi) and ψ (psi) are the two rotatable backbone dihedrals per residue: φ is the C(i-1)–N–Cα–C torsion, ψ is the N–Cα–C–N(i+1) torsion, both in degrees on (−180°, 180°]. α-helical residues cluster near (−60°, −45°); β-strand residues near (−120°, +130°). A Ramachandran plot is simply a scatter of (φ, ψ) for every residue.

Radius of gyration, Cα contacts, bounding box. Radius of gyration (Rg) is the root-mean-square distance of Cα atoms from their centroid — a single number for overall size and compactness. A globular domain of N residues has Rg ≈ 2.2·N^0.38 Å; an extended or disordered chain has a much larger Rg. The Cα contact count is the number of residue pairs whose Cα atoms are within 8 Å and are more than four positions apart in sequence — a standard proxy for tertiary packing density. The bounding box is the smallest axis-aligned box enclosing all Cα atoms.

Secondary structure (3-state, P-SEA). Three-state secondary structure (P-SEA) collapses the eight DSSP classes into helix (a), strand (b), and coil (c). P-SEA assigns these from Cα geometry alone — distances and angles — without requiring backbone oxygens, so it works on any Cα trace.

Secondary structure (8-state, DSSP). Secondary structure is the local, repeating backbone conformation. DSSP classifies it into eight states by reading the hydrogen-bond network: three helix types (H, G, I), two β types (E, B), two non-regular types (T, S), and unstructured coil (-).

Foldseek 3Di. The Foldseek 3Di string encodes local tertiary geometry as a 20-letter alphabet — one character per residue — derived from the relative positions of nearby Cα atoms. Unlike the amino-acid sequence, 3Di is a direct function of the 3D structure, so two proteins with the same fold have similar 3Di strings even at low sequence identity.

mmCIF coordinates. Structure coordinates are given as an mmCIF _atom_site loop: one row per atom with element, residue name, chain id, sequence number, and x/y/z position in Å. Only the four main-chain atoms per residue are included here; side chains are omitted to keep the record compact.

Sequence. This is the polypeptide sequence — one letter per residue, N-terminus first. Length ranges from a few dozen residues for small domains to over a thousand for large multi-domain proteins.